Protein AF-A0A2W6PSY8-F1 (afdb_monomer_lite)

Structure (mmCIF, N/CA/C/O backbone):
data_AF-A0A2W6PSY8-F1
#
_entry.id   AF-A0A2W6PSY8-F1
#
loop_
_atom_site.group_PDB
_atom_site.id
_atom_site.type_symbol
_atom_site.label_atom_id
_atom_site.label_alt_id
_atom_site.label_comp_id
_atom_site.label_asym_id
_atom_site.label_entity_id
_atom_site.label_seq_id
_atom_site.pdbx_PDB_ins_code
_atom_site.Cartn_x
_atom_site.Cartn_y
_atom_site.Cartn_z
_atom_site.occupancy
_atom_site.B_iso_or_equiv
_atom_site.auth_seq_id
_atom_site.auth_comp_id
_atom_site.auth_asym_id
_atom_site.auth_atom_id
_atom_site.pdbx_PDB_model_num
ATOM 1 N N . LEU A 1 1 ? 3.102 3.447 -8.221 1.00 79.88 1 LEU A N 1
ATOM 2 C CA . LEU A 1 1 ? 2.689 2.034 -8.390 1.00 79.88 1 LEU A CA 1
ATOM 3 C C . LEU A 1 1 ? 1.304 1.851 -7.775 1.00 79.88 1 LEU A C 1
ATOM 5 O O . LEU A 1 1 ? 1.030 2.495 -6.770 1.00 79.88 1 LEU A O 1
ATOM 9 N N . VAL A 1 2 ? 0.450 1.010 -8.363 1.00 81.94 2 VAL A N 1
ATOM 10 C CA . VAL A 1 2 ? -0.844 0.625 -7.772 1.00 81.94 2 VAL A CA 1
ATOM 11 C C . VAL A 1 2 ? -0.718 -0.791 -7.220 1.00 81.94 2 VAL A C 1
ATOM 13 O O . VAL A 1 2 ? -0.267 -1.682 -7.941 1.00 81.94 2 VAL A O 1
ATOM 16 N N . VAL A 1 3 ? -1.081 -0.991 -5.954 1.00 81.88 3 VAL A N 1
ATOM 17 C CA . VAL A 1 3 ? -0.964 -2.280 -5.255 1.00 81.88 3 VAL A CA 1
ATOM 18 C C . VAL A 1 3 ? -2.277 -2.663 -4.578 1.00 81.88 3 VAL A C 1
ATOM 20 O O . VAL A 1 3 ? -3.014 -1.798 -4.113 1.00 81.88 3 VAL A O 1
ATOM 23 N N . GLN A 1 4 ? -2.556 -3.966 -4.497 1.00 85.06 4 GLN A N 1
ATOM 24 C CA . GLN A 1 4 ? -3.698 -4.499 -3.756 1.00 85.06 4 GLN A CA 1
ATOM 25 C C . GLN A 1 4 ? -3.234 -4.969 -2.368 1.00 85.06 4 GLN A C 1
ATOM 27 O O . GLN A 1 4 ? -2.476 -5.942 -2.295 1.00 85.06 4 GLN A O 1
ATOM 32 N N . PRO A 1 5 ? -3.666 -4.324 -1.271 1.00 81.69 5 PRO A N 1
ATOM 33 C CA . PRO A 1 5 ? -3.390 -4.825 0.069 1.00 81.69 5 PRO A CA 1
ATOM 34 C C . PRO A 1 5 ? -4.170 -6.121 0.339 1.00 81.69 5 PRO A C 1
ATOM 36 O O . PRO A 1 5 ? -5.266 -6.337 -0.179 1.00 81.69 5 PRO A O 1
ATOM 39 N N . LEU A 1 6 ? -3.597 -6.992 1.170 1.00 81.88 6 LEU A N 1
ATOM 40 C CA . LEU A 1 6 ? -4.196 -8.272 1.549 1.00 81.88 6 LEU A CA 1
ATOM 41 C C . LEU A 1 6 ? -4.809 -8.167 2.948 1.00 81.88 6 LEU A C 1
ATOM 43 O O . LEU A 1 6 ? -4.113 -7.837 3.903 1.00 81.88 6 LEU A O 1
ATOM 47 N N . GLY A 1 7 ? -6.102 -8.465 3.077 1.00 79.75 7 GLY A N 1
ATOM 48 C CA . GLY A 1 7 ? -6.770 -8.656 4.372 1.00 79.75 7 GLY A CA 1
ATOM 49 C C . GLY A 1 7 ? -7.073 -7.395 5.192 1.00 79.75 7 GLY A C 1
ATOM 50 O O . GLY A 1 7 ? -7.692 -7.521 6.242 1.00 79.75 7 GLY A O 1
ATOM 51 N N . TRP A 1 8 ? -6.681 -6.201 4.733 1.00 77.62 8 TRP A N 1
ATOM 52 C CA . TRP A 1 8 ? -6.975 -4.942 5.432 1.00 77.62 8 TRP A CA 1
ATOM 53 C C . TRP A 1 8 ? -8.112 -4.152 4.783 1.00 77.62 8 TRP A C 1
ATOM 55 O O . TRP A 1 8 ? -9.105 -3.834 5.433 1.00 77.62 8 TRP A O 1
ATOM 65 N N . TYR A 1 9 ? -7.976 -3.855 3.493 1.00 76.06 9 TYR A N 1
ATOM 66 C CA . TYR A 1 9 ? -8.943 -3.078 2.730 1.00 76.06 9 TYR A CA 1
ATOM 67 C C . TYR A 1 9 ? -9.034 -3.625 1.306 1.00 76.06 9 TYR A C 1
ATOM 69 O O . TYR A 1 9 ? -8.074 -4.205 0.801 1.00 76.06 9 TYR A O 1
ATOM 77 N N . ASN A 1 10 ? -10.197 -3.486 0.670 1.00 82.06 10 ASN A N 1
ATOM 78 C CA . ASN A 1 10 ? -10.419 -4.043 -0.667 1.00 82.06 10 ASN A CA 1
ATOM 79 C C . ASN A 1 10 ? -10.068 -3.057 -1.784 1.00 82.06 10 ASN A C 1
ATOM 81 O O . ASN A 1 10 ? -9.899 -3.484 -2.923 1.00 82.06 10 ASN A O 1
ATOM 85 N N . GLU A 1 11 ? -9.923 -1.768 -1.478 1.00 85.50 11 GLU A N 1
ATOM 86 C CA . GLU A 1 11 ? -9.541 -0.778 -2.482 1.00 85.50 11 GLU A CA 1
ATOM 87 C C . GLU A 1 11 ? -8.023 -0.768 -2.719 1.00 85.50 11 GLU A C 1
ATOM 89 O O . GLU A 1 11 ? -7.239 -0.925 -1.774 1.00 85.50 11 GLU A O 1
ATOM 94 N N . PRO A 1 12 ? -7.588 -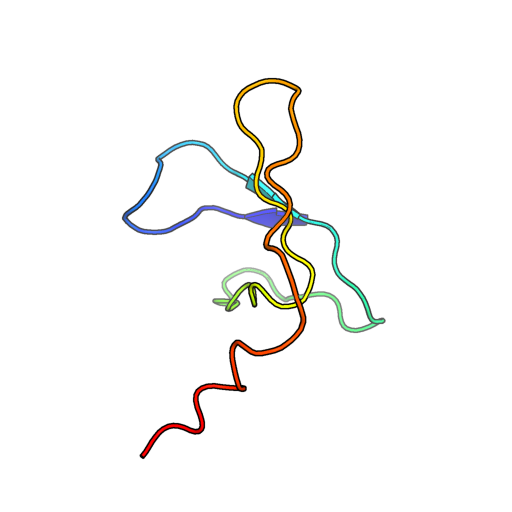0.591 -3.979 1.00 83.75 12 PRO A N 1
ATOM 95 C CA . PRO A 1 12 ? -6.178 -0.525 -4.313 1.00 83.75 12 PRO A CA 1
ATOM 96 C C . PRO A 1 12 ? -5.535 0.747 -3.754 1.00 83.75 12 PRO A C 1
ATOM 98 O O . PRO A 1 12 ? -6.119 1.829 -3.767 1.00 83.75 12 PRO A O 1
ATOM 101 N N . LEU A 1 13 ? -4.284 0.626 -3.319 1.00 79.44 13 LEU A N 1
ATOM 102 C CA . LEU A 1 13 ? -3.495 1.737 -2.799 1.00 79.44 13 LEU A CA 1
ATOM 103 C C . LEU A 1 13 ? -2.526 2.243 -3.865 1.00 79.44 13 LEU A C 1
ATOM 105 O O . LEU A 1 13 ? -1.892 1.460 -4.579 1.00 79.44 13 LEU A O 1
ATOM 109 N N . THR A 1 14 ? -2.370 3.564 -3.937 1.00 82.31 14 THR A N 1
ATOM 110 C CA . THR A 1 14 ? -1.300 4.184 -4.722 1.00 82.31 14 THR A CA 1
ATOM 111 C C . THR A 1 14 ? -0.094 4.404 -3.825 1.00 82.31 14 THR A C 1
ATOM 113 O O . THR A 1 14 ? -0.191 5.061 -2.794 1.00 82.31 14 THR A O 1
ATOM 116 N N . VAL A 1 15 ? 1.052 3.867 -4.233 1.00 76.94 15 VAL A N 1
ATOM 117 C CA . VAL A 1 15 ? 2.319 4.007 -3.511 1.00 76.94 15 VAL A CA 1
ATOM 118 C C . VAL A 1 15 ? 3.376 4.651 -4.400 1.00 76.94 15 VAL A C 1
ATOM 120 O O . VAL A 1 15 ? 3.407 4.438 -5.620 1.00 76.94 15 VAL A O 1
ATOM 123 N N . VAL A 1 16 ? 4.258 5.427 -3.776 1.00 77.75 16 VAL A N 1
ATOM 124 C CA . VAL A 1 16 ? 5.474 5.954 -4.400 1.00 77.75 16 VAL A CA 1
ATOM 125 C C . VAL A 1 16 ? 6.624 5.033 -4.015 1.00 77.75 16 VAL A C 1
ATOM 127 O O . VAL A 1 16 ? 6.799 4.712 -2.843 1.00 77.75 16 VAL A O 1
ATOM 130 N N . MET A 1 17 ? 7.374 4.575 -5.013 1.00 76.75 17 MET A N 1
ATOM 131 C CA . MET A 1 17 ? 8.568 3.768 -4.799 1.00 76.75 17 MET A CA 1
ATOM 132 C C . MET A 1 17 ? 9.787 4.684 -4.791 1.00 76.75 17 MET A C 1
ATOM 134 O O . MET A 1 17 ? 9.883 5.586 -5.621 1.00 76.75 17 MET A O 1
ATOM 138 N N . HIS A 1 18 ? 10.698 4.445 -3.853 1.00 72.12 18 HIS A N 1
ATOM 139 C CA . HIS A 1 18 ? 12.005 5.088 -3.817 1.00 72.12 18 HIS A CA 1
ATOM 140 C C . HIS A 1 18 ? 13.057 4.076 -4.289 1.00 72.12 18 HIS A C 1
ATOM 142 O O . HIS A 1 18 ? 13.100 2.970 -3.756 1.00 72.12 18 HIS A O 1
ATOM 148 N N . GLY A 1 19 ? 13.880 4.454 -5.270 1.00 75.69 19 GLY A N 1
ATOM 149 C CA . GLY A 1 19 ? 14.881 3.586 -5.904 1.00 75.69 19 GLY A CA 1
ATOM 150 C C . GLY A 1 19 ? 14.588 3.314 -7.383 1.00 75.69 19 GLY A C 1
ATOM 151 O O . GLY A 1 19 ? 13.506 3.637 -7.873 1.00 75.69 19 GLY A O 1
ATOM 152 N N . ASP A 1 20 ? 15.567 2.734 -8.078 1.00 78.31 20 ASP A N 1
ATOM 153 C CA . ASP A 1 20 ? 15.518 2.503 -9.531 1.00 78.31 20 ASP A CA 1
ATOM 154 C C . ASP A 1 20 ? 14.980 1.111 -9.914 1.0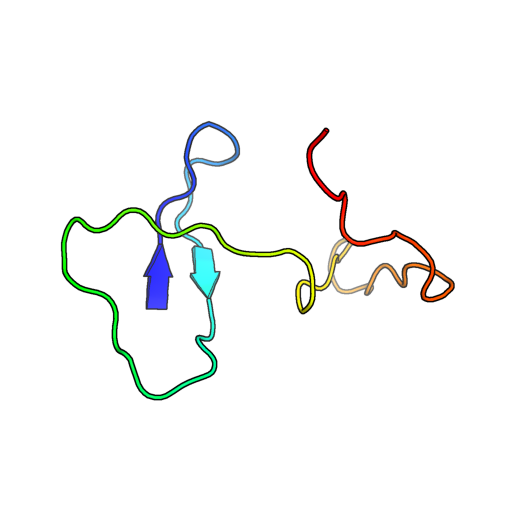0 78.31 20 ASP A C 1
ATOM 156 O O . ASP A 1 20 ? 14.625 0.873 -11.071 1.00 78.31 20 ASP A O 1
ATOM 160 N N . ASP A 1 21 ? 14.874 0.193 -8.950 1.00 78.69 21 ASP A N 1
ATOM 161 C CA . ASP A 1 21 ? 14.404 -1.171 -9.186 1.00 78.69 21 ASP A CA 1
ATOM 162 C C . ASP A 1 21 ? 12.876 -1.214 -9.280 1.00 78.69 21 ASP A C 1
ATOM 164 O O . ASP A 1 21 ? 12.157 -1.224 -8.280 1.00 78.69 21 ASP A O 1
ATOM 168 N N . ALA A 1 22 ? 12.362 -1.250 -10.509 1.00 79.81 22 ALA A N 1
ATOM 169 C CA . ALA A 1 22 ? 10.936 -1.413 -10.753 1.00 79.81 22 ALA A CA 1
ATOM 170 C C . ALA A 1 22 ? 10.476 -2.846 -10.411 1.00 79.81 22 ALA A C 1
ATOM 172 O O . ALA A 1 22 ? 11.122 -3.816 -10.816 1.00 79.81 22 ALA A O 1
ATOM 173 N N . PRO A 1 23 ? 9.328 -3.016 -9.734 1.00 81.12 23 PRO A N 1
ATOM 174 C CA . PRO A 1 23 ? 8.858 -4.329 -9.334 1.00 81.12 23 PRO A CA 1
ATOM 175 C C . PRO A 1 23 ? 8.277 -5.092 -10.519 1.00 81.12 23 PRO A C 1
ATOM 177 O O . PRO A 1 23 ? 7.703 -4.506 -11.448 1.00 81.12 23 PRO A O 1
ATOM 180 N N . GLN A 1 24 ? 8.372 -6.417 -10.463 1.00 82.31 24 GLN A N 1
ATOM 181 C CA . GLN A 1 24 ? 7.859 -7.273 -11.527 1.00 82.31 24 GLN A CA 1
ATOM 182 C C . GLN A 1 24 ? 6.397 -7.663 -11.284 1.00 82.31 24 GLN A C 1
ATOM 184 O O . GLN A 1 24 ? 5.912 -7.776 -10.156 1.00 82.31 24 GLN A O 1
ATOM 189 N N . ARG A 1 25 ? 5.648 -7.890 -12.370 1.00 80.12 25 ARG A N 1
ATOM 190 C CA . ARG A 1 25 ? 4.248 -8.327 -12.274 1.00 80.12 25 ARG A CA 1
ATOM 191 C C . ARG A 1 25 ? 4.170 -9.666 -11.534 1.00 80.12 25 ARG A C 1
ATOM 193 O O . ARG A 1 25 ? 4.777 -10.640 -11.961 1.00 80.12 25 ARG A O 1
ATOM 200 N N . GLY A 1 26 ? 3.338 -9.726 -10.494 1.00 79.75 26 GLY A N 1
ATOM 201 C CA . GLY A 1 26 ? 3.112 -10.938 -9.697 1.00 79.75 26 GLY A CA 1
ATOM 202 C C . GLY A 1 26 ? 4.015 -11.055 -8.468 1.00 79.75 26 GLY A C 1
ATOM 203 O O . GLY A 1 26 ? 3.800 -11.941 -7.643 1.00 79.75 26 GLY A O 1
ATOM 204 N N . GLU A 1 27 ? 4.976 -10.148 -8.311 1.00 82.69 27 GLU A N 1
ATOM 205 C CA . GLU A 1 27 ? 5.797 -10.050 -7.113 1.00 82.69 27 GLU A CA 1
ATOM 206 C C . GLU A 1 27 ? 4.971 -9.568 -5.910 1.00 82.69 27 GLU A C 1
ATOM 208 O O . GLU A 1 27 ? 4.056 -8.748 -6.039 1.00 82.69 27 GLU A O 1
ATOM 213 N N . ARG A 1 28 ? 5.290 -10.094 -4.723 1.00 79.19 28 ARG A N 1
ATOM 214 C CA . ARG A 1 28 ? 4.715 -9.634 -3.455 1.00 79.19 28 ARG A CA 1
ATOM 215 C C . ARG A 1 28 ? 5.724 -8.730 -2.775 1.00 79.19 28 ARG A C 1
ATOM 217 O O . ARG A 1 28 ? 6.810 -9.176 -2.425 1.00 79.19 28 ARG A O 1
ATOM 224 N N . LEU A 1 29 ? 5.337 -7.482 -2.567 1.00 76.00 29 LEU A N 1
ATOM 225 C CA . LEU A 1 29 ? 6.175 -6.482 -1.921 1.00 76.00 29 LEU A CA 1
ATOM 226 C C . LEU A 1 29 ? 5.672 -6.227 -0.505 1.00 76.00 29 LEU A C 1
ATOM 228 O O . LEU A 1 29 ? 4.465 -6.190 -0.261 1.00 76.00 29 LEU A O 1
ATOM 232 N N . PHE A 1 30 ? 6.605 -5.997 0.412 1.00 75.25 30 PHE A N 1
ATOM 233 C CA . PHE A 1 30 ? 6.298 -5.470 1.734 1.00 75.25 30 PHE A CA 1
ATOM 234 C C . PHE A 1 30 ? 6.474 -3.957 1.699 1.00 75.25 30 PHE A C 1
ATOM 236 O O . PHE A 1 30 ? 7.554 -3.454 1.397 1.00 75.25 30 PHE A O 1
ATOM 243 N N . VAL A 1 31 ? 5.407 -3.221 2.001 1.00 73.19 31 VAL A N 1
ATOM 244 C CA . VAL A 1 31 ? 5.485 -1.768 2.157 1.00 73.19 31 VAL A CA 1
ATOM 245 C C . VAL A 1 31 ? 5.870 -1.484 3.603 1.00 73.19 31 VAL A C 1
ATOM 247 O O . VAL A 1 31 ? 5.078 -1.701 4.518 1.00 73.19 31 VAL A O 1
ATOM 250 N N . GLY A 1 32 ? 7.109 -1.042 3.814 1.00 69.75 32 GLY A N 1
ATOM 251 C CA . GLY A 1 32 ? 7.580 -0.628 5.132 1.00 69.75 32 GLY A CA 1
ATOM 252 C C . GLY A 1 32 ? 6.901 0.662 5.596 1.00 69.75 32 GLY A C 1
ATOM 253 O O . GLY A 1 32 ? 6.614 1.550 4.795 1.00 69.75 32 GLY A O 1
ATOM 254 N N . LEU A 1 33 ? 6.691 0.798 6.907 1.00 71.31 33 LEU A N 1
ATOM 255 C CA . LEU A 1 33 ? 6.088 1.998 7.501 1.00 71.31 33 LEU A CA 1
ATOM 256 C C . LEU A 1 33 ? 7.084 3.149 7.722 1.00 71.31 33 LEU A C 1
ATOM 258 O O . LEU A 1 33 ? 6.682 4.231 8.125 1.00 71.31 33 LEU A O 1
ATOM 262 N N . GLN A 1 34 ? 8.366 2.936 7.412 1.00 66.81 34 GLN A N 1
ATOM 263 C CA . GLN A 1 34 ? 9.478 3.870 7.653 1.00 66.81 34 GLN A CA 1
ATOM 264 C C . G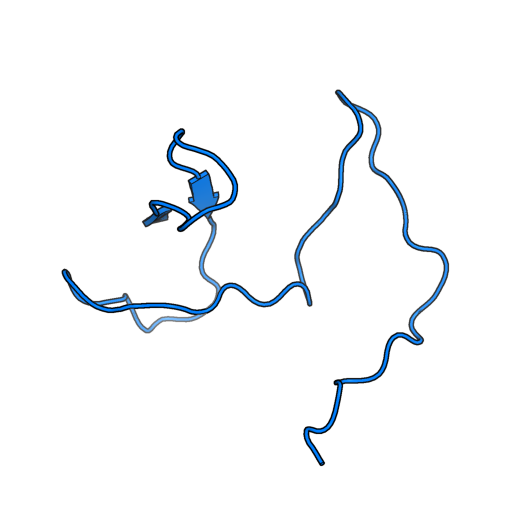LN A 1 34 ? 9.231 5.269 7.060 1.00 66.81 34 GLN A C 1
ATOM 266 O O . GLN A 1 34 ? 9.604 6.273 7.652 1.00 66.81 34 GLN A O 1
ATOM 271 N N . HIS A 1 35 ? 8.570 5.331 5.899 1.00 65.94 35 HIS A N 1
ATOM 272 C CA . HIS A 1 35 ? 8.165 6.579 5.243 1.00 65.94 35 HIS A CA 1
ATOM 273 C C . HIS A 1 35 ? 6.641 6.725 5.136 1.00 65.94 35 HIS A C 1
ATOM 275 O O . HIS A 1 35 ? 6.150 7.649 4.480 1.00 65.94 35 HIS A O 1
ATOM 281 N N . ALA A 1 36 ? 5.877 5.815 5.746 1.00 71.50 36 ALA A N 1
ATOM 282 C CA . ALA A 1 36 ? 4.427 5.902 5.741 1.00 71.50 36 ALA A CA 1
ATOM 283 C C . ALA A 1 36 ? 3.978 7.065 6.631 1.00 71.50 36 ALA A C 1
ATOM 285 O O . ALA A 1 36 ? 4.556 7.343 7.680 1.00 71.50 36 ALA A O 1
ATOM 286 N N . ARG A 1 37 ? 2.928 7.761 6.200 1.00 72.25 37 ARG A N 1
ATOM 287 C CA . ARG A 1 37 ? 2.298 8.836 6.967 1.00 72.25 37 ARG A CA 1
ATOM 288 C C . ARG A 1 37 ? 0.865 8.430 7.251 1.00 72.25 37 ARG A C 1
ATOM 290 O O . ARG A 1 37 ? 0.158 8.018 6.334 1.00 72.25 37 ARG A O 1
ATOM 297 N N . LEU A 1 38 ? 0.459 8.540 8.509 1.00 73.25 38 LEU A N 1
ATOM 298 C CA . LEU A 1 38 ? -0.909 8.266 8.919 1.00 73.25 38 LEU A CA 1
ATOM 299 C C . LEU A 1 38 ? -1.717 9.568 8.890 1.00 73.25 38 LEU A C 1
ATOM 301 O O . LEU A 1 38 ? -1.214 10.618 9.289 1.00 73.25 38 LEU A O 1
ATOM 305 N N . TYR A 1 39 ? -2.955 9.490 8.410 1.00 74.19 39 TYR A N 1
ATOM 306 C CA . TYR A 1 39 ? -3.883 10.616 8.346 1.00 74.19 39 TYR A CA 1
ATOM 307 C C . TYR A 1 39 ? -5.233 10.222 8.950 1.00 74.19 39 TYR A C 1
ATOM 309 O O . TYR A 1 39 ? -5.679 9.085 8.788 1.00 74.19 39 TYR A O 1
ATOM 317 N N . ASN A 1 40 ? -5.879 11.169 9.626 1.00 70.56 40 ASN A N 1
ATOM 318 C CA . ASN A 1 40 ? -7.283 11.111 10.009 1.00 70.56 40 ASN A CA 1
ATOM 319 C C . ASN A 1 40 ? -8.036 12.197 9.233 1.00 70.56 40 ASN A C 1
ATOM 321 O O . ASN A 1 40 ? -7.949 13.380 9.560 1.00 70.56 40 ASN A O 1
ATOM 325 N N . GLY A 1 41 ? -8.724 11.807 8.158 1.00 80.88 41 GLY A N 1
ATOM 326 C CA . GLY A 1 41 ? -9.193 12.773 7.164 1.00 80.88 41 GLY A CA 1
ATOM 327 C C . GLY A 1 41 ? -8.005 13.501 6.529 1.00 80.88 41 GLY A C 1
ATOM 328 O O . GLY A 1 41 ? -7.064 12.855 6.073 1.00 80.88 41 GLY A O 1
ATOM 329 N N . ASP A 1 42 ? -8.028 14.832 6.546 1.00 83.56 42 ASP A N 1
ATOM 330 C CA . ASP A 1 42 ? -6.928 15.670 6.047 1.00 83.56 42 ASP A CA 1
ATOM 331 C C . ASP A 1 42 ? -5.855 15.955 7.115 1.00 83.56 42 ASP A C 1
ATOM 333 O O . ASP A 1 42 ? -4.801 16.525 6.818 1.00 83.56 42 ASP A O 1
ATOM 337 N N . GLU A 1 43 ? -6.095 15.563 8.369 1.00 74.44 43 GLU A N 1
ATOM 338 C CA . GLU A 1 43 ? -5.168 15.807 9.469 1.00 74.44 43 GLU A CA 1
ATOM 339 C C . GLU A 1 43 ? -4.083 14.731 9.494 1.00 74.44 43 GLU A C 1
ATOM 341 O O . GLU A 1 43 ? -4.359 13.538 9.640 1.00 74.44 43 GLU A O 1
ATOM 346 N N . ARG A 1 44 ? -2.820 15.145 9.366 1.00 76.44 44 ARG A N 1
ATOM 347 C CA . ARG A 1 44 ? -1.691 14.233 9.545 1.00 76.44 44 ARG A CA 1
ATOM 348 C C . ARG A 1 44 ? -1.596 13.847 11.016 1.00 76.44 44 ARG A C 1
ATOM 350 O O . ARG A 1 44 ? -1.381 14.703 11.868 1.00 76.44 44 ARG A O 1
ATOM 357 N N . ILE A 1 45 ? -1.657 12.551 11.294 1.00 80.25 45 ILE A N 1
ATOM 358 C CA . ILE A 1 45 ? -1.327 12.022 12.612 1.00 80.25 45 ILE A CA 1
ATOM 359 C C . ILE A 1 45 ? 0.201 12.003 12.709 1.00 80.25 45 ILE A C 1
ATOM 361 O O . ILE A 1 45 ? 0.871 11.162 12.103 1.00 80.25 45 ILE A O 1
ATOM 365 N N . GLU A 1 46 ? 0.768 12.968 13.430 1.00 68.25 46 GLU A N 1
ATOM 366 C CA . GLU A 1 46 ? 2.185 12.946 13.782 1.00 68.25 46 GLU A CA 1
ATOM 367 C C . GLU A 1 46 ? 2.422 11.901 14.875 1.00 68.25 46 GLU A C 1
ATOM 369 O O . GLU A 1 46 ? 1.887 11.987 15.981 1.00 68.25 46 GLU A O 1
ATOM 374 N N . THR A 1 47 ? 3.243 10.898 14.575 1.00 59.88 47 THR A N 1
ATOM 375 C CA . THR A 1 47 ? 3.855 10.078 15.617 1.00 59.88 47 THR A CA 1
ATOM 376 C C . THR A 1 47 ? 4.964 10.916 16.234 1.00 59.88 47 THR A C 1
ATOM 378 O O . THR A 1 47 ? 5.986 11.157 15.592 1.00 59.88 47 THR A O 1
ATOM 381 N N . ARG A 1 48 ? 4.733 11.418 17.446 1.00 52.16 48 ARG A N 1
ATOM 382 C CA . ARG A 1 48 ? 5.763 12.078 18.251 1.00 52.16 48 ARG A CA 1
ATOM 383 C C . ARG A 1 48 ? 6.951 11.113 18.408 1.00 52.16 48 ARG A C 1
ATOM 385 O O . ARG A 1 48 ? 6.762 10.024 18.938 1.00 52.16 48 ARG A O 1
ATOM 392 N N . ASP A 1 49 ? 8.108 11.545 17.913 1.00 47.97 49 ASP A N 1
ATOM 393 C CA . ASP A 1 49 ? 9.467 11.059 18.190 1.00 47.97 49 ASP A CA 1
ATOM 394 C C . ASP A 1 49 ? 9.833 9.617 17.759 1.00 47.97 49 ASP A C 1
ATOM 396 O O . ASP A 1 49 ? 9.445 8.630 18.370 1.00 47.97 49 ASP A O 1
ATOM 400 N N . GLU A 1 50 ? 10.602 9.523 16.665 1.00 51.84 50 GLU A N 1
ATOM 401 C CA . GLU A 1 50 ? 11.887 8.805 16.464 1.00 51.84 50 GLU A CA 1
ATOM 402 C C . GLU A 1 50 ? 12.259 7.469 17.170 1.00 51.84 50 GLU A C 1
ATOM 404 O O . GLU A 1 50 ? 13.338 6.955 16.888 1.00 51.84 50 GLU A O 1
ATOM 409 N N . GLU A 1 51 ? 11.433 6.812 17.988 1.00 44.41 51 GLU A N 1
ATOM 410 C CA . GLU A 1 51 ? 11.867 5.647 18.788 1.00 44.41 51 GLU A CA 1
ATOM 411 C C . GLU A 1 51 ? 10.914 4.439 18.724 1.00 44.41 51 GLU A C 1
ATOM 413 O O . GLU A 1 51 ? 10.650 3.759 19.710 1.00 44.41 51 GLU A O 1
ATOM 418 N N . LEU A 1 52 ? 10.407 4.100 17.539 1.00 44.72 52 LEU A N 1
ATOM 419 C CA . LEU A 1 52 ? 9.979 2.724 17.270 1.00 44.72 52 LEU A CA 1
ATOM 420 C C . LEU A 1 52 ? 11.065 2.074 16.438 1.00 44.72 52 LEU A C 1
ATOM 422 O O . LEU A 1 52 ? 11.051 2.090 15.207 1.00 44.72 52 LEU A O 1
ATOM 426 N N . ALA A 1 53 ? 12.043 1.570 17.192 1.00 42.69 53 ALA A N 1
ATOM 427 C CA . ALA A 1 53 ? 13.037 0.612 16.775 1.00 42.69 53 ALA A CA 1
ATOM 428 C C . ALA A 1 53 ? 12.525 -0.211 15.593 1.00 42.69 53 ALA A C 1
ATOM 430 O O . ALA A 1 53 ? 11.435 -0.789 15.640 1.00 42.69 53 ALA A O 1
ATOM 431 N N . LEU A 1 54 ? 13.363 -0.290 14.559 1.00 46.44 54 LEU A N 1
ATOM 432 C CA . LEU A 1 54 ? 13.506 -1.501 13.769 1.00 46.44 54 LEU A CA 1
ATOM 433 C C . LEU A 1 54 ? 13.219 -2.669 14.708 1.00 46.44 54 LEU A C 1
ATOM 435 O O . LEU A 1 54 ? 14.028 -2.950 15.592 1.00 46.44 54 LEU A O 1
ATOM 439 N N . ALA A 1 55 ? 12.040 -3.278 14.580 1.00 45.84 55 ALA A N 1
ATOM 440 C CA . ALA A 1 55 ? 11.762 -4.539 15.223 1.00 45.84 55 ALA A CA 1
ATOM 441 C C . ALA A 1 55 ? 12.751 -5.512 14.580 1.00 45.84 55 ALA A C 1
ATOM 443 O O . ALA A 1 55 ? 12.478 -6.098 13.534 1.00 45.84 55 ALA A O 1
ATOM 444 N N . GLN A 1 56 ? 13.957 -5.571 15.152 1.00 42.62 56 GLN A N 1
ATOM 445 C CA . GLN A 1 56 ? 14.900 -6.647 14.965 1.00 42.62 56 GLN A CA 1
ATOM 446 C C . GLN A 1 56 ? 14.136 -7.879 15.421 1.00 42.62 56 GLN A C 1
ATOM 448 O O . GLN A 1 56 ? 13.900 -8.097 16.607 1.00 42.62 56 GLN A O 1
ATOM 453 N N . SER A 1 57 ? 13.635 -8.596 14.423 1.00 41.50 57 SER A N 1
ATOM 454 C CA . SER A 1 57 ? 13.113 -9.943 14.534 1.00 41.50 57 SER A CA 1
ATOM 455 C C . SER A 1 57 ? 14.082 -10.776 15.372 1.00 41.50 57 SER A C 1
ATOM 457 O O . SER A 1 57 ? 15.267 -10.845 15.037 1.00 41.50 57 SER A O 1
ATOM 459 N N . ALA A 1 58 ? 13.547 -11.322 16.465 1.00 37.94 58 ALA A N 1
ATOM 460 C CA . ALA A 1 58 ? 14.180 -12.291 17.353 1.00 37.94 58 ALA A CA 1
ATOM 461 C C . ALA A 1 58 ? 14.640 -13.560 16.621 1.00 37.94 58 ALA A C 1
ATOM 463 O O . ALA A 1 58 ? 14.034 -13.891 15.573 1.00 37.94 58 ALA A O 1
#

Sequence (58 aa):
LVVQPLGWYNEPLTVVMHGDDAPQRGERLFVGLQHARLYNGDERIETRDEELALAQSA

Radius of gyration: 14.04 Å; chains: 1; bounding box: 26×28×31 Å

pLDDT: mean 71.07, std 13.51, range [37.94, 85.5]

Organism: Escherichia coli (NCBI:txid562)

Secondary structure (DSSP, 8-state):
-EE--SSS-SSPEE----SS-PPPTT------GGG--EEETTEEE---SS--------

Foldseek 3Di:
DWAQDPPPDGDIDDDDDDDDDDDDPPDDDDDDCPVPWDDDVPRTDDDPDDPPDPPPDD

=== Feature glossary ===
Reading guide. The protein is described through the following features:

Foldseek 3Di. A 3Di character summarizes, for each residue, the relative orientation of the Cα frame of its nearest spatial neighbor. Because it encodes fold topology rather than chemistry, 3Di alignments detect remote structural similarity that sequence alignment misses.

Contact-map, Ramachandran, and PAE plots. Plot images: a contact map (which residues are close in 3D, as an N×N binary image), a Ramachandran scatter (backbone torsion angles, revealing secondary-structure composition at a glance), and — for AlphaFold structures — a PAE heatmap (pairwise prediction confidence).

Radius of gyration, Cα contacts, bounding box. Radius of gyration (Rg) is the root-mean-square distance of Cα atoms from their centroid — a single number for overall size and compactness. A globular domain of N residues has Rg ≈ 2.2·N^0.38 Å; an extend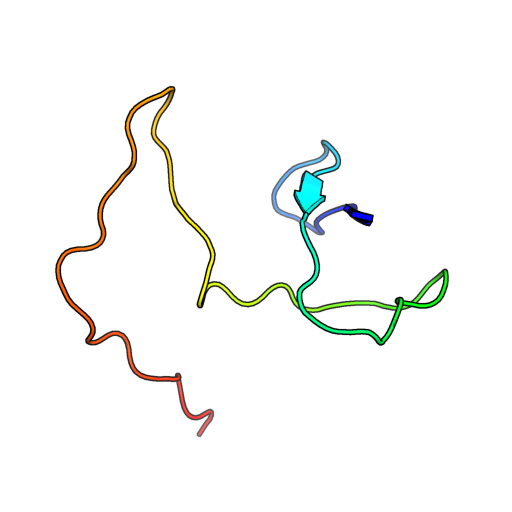ed or disordered chain has a much larger Rg. The Cα contact count is the number of residue pairs whose Cα atoms are within 8 Å and are more than four positions apart in sequence — a standard proxy for tertiary packing density. The bounding box is the smallest axis-aligned box enclosing all Cα atoms.

Secondary structure (8-state, DSSP). Eight-state secondary structure (DSSP): H is the canonical α-helix, G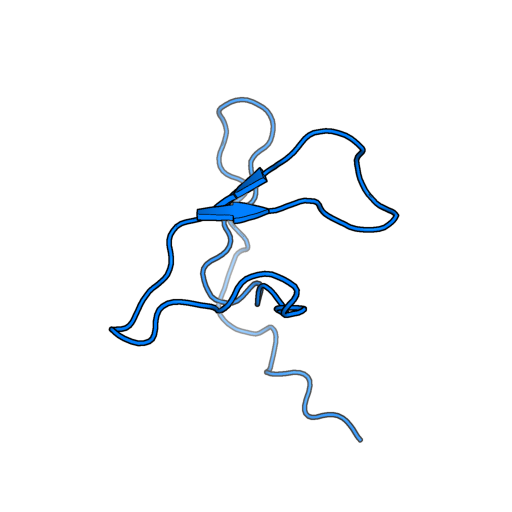 the tighter 3₁₀-helix, I the wider π-helix; E/B are β-structure, T and S are turns and bends, and '-' is everything else. DSSP derives these from the pattern of main-chain N–H···O=C hydrogen bonds, not from the sequence.

B-factor. B-factor (Debye–Waller factor) reflects atomic displacement in the crystal lattice. It is an experimental observable (units Å²), not a prediction; low values mean the atom is pinned down, high values mean it moves or is heterogeneous across the crystal.

pLDDT. pLDDT is the predicted lDDT-Cα score: AlphaFold's confidence that the local environment of each residue (all inter-atomic distances within 15 Å) is correctly placed. It is a per-residue number between 0 and 100, with higher meaning more reliable.

Nearest PDB structures. Nearest PDB neighbors are the top structural matches found by Foldseek when searching this structure against the entire Protein Data Bank. Each hit reports a TM-score (0 to 1; >0.5 almost always implies the same fold) and an E-value. These are *structural* homologs — they may share no detectable sequence similarity.

Solvent-accessible surface area. Accessible surface area quantifies burial. A residue with SASA near zero is packed into the hydrophobic core; one with SASA >100 Å² sits on the surface. Computed here via the Shrake–Rupley numerical algorithm with a 1.4 Å probe.

Rendered structure images. Structure images are PyMOL renders from six orthogonal camera directions. Cartoon representation draws helices as coils and strands as arrows; sticks shows the backbone as bonds; surface shows the solvent-excluded envelope. Rainbow coloring maps sequence position to hue (blue→red, N→C); chain coloring assigns a distinct color per polypeptide.

Backbone torsions (φ/ψ). φ (phi) and ψ (psi) are the two rotatable backbone dihedrals per residue: φ is the C(i-1)–N–Cα–C torsion, ψ is the N–Cα–C–N(i+1) torsion, both in degrees on (−180°, 180°]. α-helical residues cluster near (−60°, −45°); β-strand residues near (−120°, +130°). A Ramachandran plot is simply a scatter of (φ, ψ) for every residue.

Predicted aligned error. Predicted Aligned Error (PAE) is an AlphaFold confidence matrix: entry (i, j) is the expected error in the position of residue j, in ångströms, when the prediction is superimposed on the true structure at residue i. Low PAE within a block of residues means that block is internally rigid and well-predicted; high PAE between two blocks means their relative placement is uncertain even if each block individually is confident.

mmCIF coordinates. Structure coordinates are given as an mmCIF _atom_site loop: one row per atom with element, residue name, chain id, sequence number, and x/y/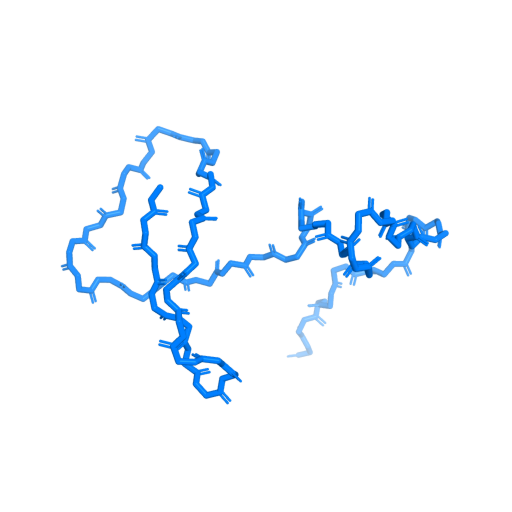z position in Å. Only the four main-chain atoms per residue are included here; side chains are omitted to keep the record compact.

InterPro / GO / CATH / organism. Database cross-references. InterPro integrates a dozen domain/family signature databases into unified entries with residue-range hits. GO terms attach function/process/location labels with evidence codes. CATH codes position the fold in a four-level structural taxonomy. Organism is the NCBI-taxonomy species name.

Secondary structure (3-state, P-SEA). SS3 is a coarse helix/strand/coil call (letters a/b/c) made by the P-SEA algorithm from inter-Cα distances and dihedrals. It is less detailed than DSSP but needs only Cα positions.

Sequence. Sequence gives the chain of amino acids in standard one-letter code (A=alanine, C=cysteine, …, Y=tyrosine), read N→C. It is the only feature that is directly encoded by the gene; all structural features are derived from the folded form of this sequence.